Protein AF-A0A956SX07-F1 (afdb_monomer_lite)

Sequence (159 aa):
VQEPYTDQQALGRKIYIEYGCIYCHSQQVRDPVAGADESFGWGRPSVPSDYIYDQPHLMGTSRTGPDLSNVGSRQPSKEWHHLHLYDPRLLVDWSIMPRHAFLYQKTKGEKPADNALKVPETEDEWIIPSEEADALVAYLLALKRDAEPPDPAGEKRDE

Structure (mmCIF, N/CA/C/O backbone):
data_AF-A0A956SX07-F1
#
_entry.id   AF-A0A956SX07-F1
#
loop_
_atom_site.group_PDB
_atom_site.id
_atom_site.type_symbol
_atom_site.label_atom_id
_atom_site.label_alt_id
_atom_site.label_comp_id
_atom_site.label_asym_id
_atom_site.label_entity_id
_atom_site.label_seq_id
_atom_site.pdbx_PDB_ins_code
_atom_site.Cartn_x
_atom_site.Cartn_y
_atom_site.Cartn_z
_atom_site.occupancy
_atom_site.B_iso_or_equiv
_atom_site.auth_seq_id
_atom_site.auth_comp_id
_atom_site.auth_asym_id
_atom_site.auth_atom_id
_atom_site.pdbx_PDB_model_num
ATOM 1 N N . VAL A 1 1 ? 16.172 -9.862 -8.463 1.00 62.97 1 VAL A N 1
ATOM 2 C CA . VAL A 1 1 ? 15.398 -10.662 -9.444 1.00 62.97 1 VAL A CA 1
ATOM 3 C C . VAL A 1 1 ? 13.983 -10.782 -8.906 1.00 62.97 1 VAL A C 1
ATOM 5 O O . VAL A 1 1 ? 13.849 -10.885 -7.693 1.00 62.97 1 VAL A O 1
ATOM 8 N N . GLN A 1 2 ? 12.957 -10.645 -9.751 1.00 79.31 2 GLN A N 1
ATOM 9 C CA . GLN A 1 2 ? 11.568 -10.817 -9.308 1.00 79.31 2 GLN A CA 1
ATOM 10 C C . GLN A 1 2 ? 11.319 -12.276 -8.928 1.00 79.31 2 GLN A C 1
ATOM 12 O O . GLN A 1 2 ? 11.833 -13.173 -9.592 1.00 79.31 2 GLN A O 1
ATOM 17 N N . GLU A 1 3 ? 10.511 -12.490 -7.897 1.00 87.62 3 GLU A N 1
ATOM 18 C CA . GLU A 1 3 ? 10.077 -13.809 -7.436 1.00 87.62 3 GLU A CA 1
ATOM 19 C C . GLU A 1 3 ? 8.558 -13.940 -7.625 1.00 87.62 3 GLU A C 1
ATOM 21 O O . GLU A 1 3 ? 7.860 -12.920 -7.642 1.00 87.62 3 GLU A O 1
ATOM 26 N N . PRO A 1 4 ? 8.019 -15.163 -7.771 1.00 93.75 4 PRO A N 1
ATOM 27 C CA . PRO A 1 4 ? 6.577 -15.368 -7.793 1.00 93.75 4 PRO A CA 1
ATOM 28 C C . PRO A 1 4 ? 5.907 -14.822 -6.526 1.00 93.75 4 PRO A C 1
ATOM 30 O O . PRO A 1 4 ? 6.430 -14.974 -5.419 1.00 93.75 4 PRO A O 1
ATOM 33 N N . TYR A 1 5 ? 4.722 -14.229 -6.681 1.00 96.06 5 TYR A N 1
ATOM 34 C CA . TYR A 1 5 ? 3.928 -13.776 -5.541 1.00 96.06 5 TYR A CA 1
ATOM 35 C C . TYR A 1 5 ? 3.523 -14.956 -4.651 1.00 96.06 5 TYR A C 1
ATOM 37 O O . TYR A 1 5 ? 3.086 -15.995 -5.147 1.00 96.06 5 TYR A O 1
ATOM 45 N N . THR A 1 6 ? 3.606 -14.772 -3.333 1.00 97.81 6 THR A N 1
ATOM 46 C CA . THR A 1 6 ? 2.970 -15.685 -2.371 1.00 97.81 6 THR A CA 1
ATOM 47 C C . THR A 1 6 ? 1.447 -15.628 -2.507 1.00 97.81 6 THR A C 1
ATOM 49 O O . THR A 1 6 ? 0.909 -14.653 -3.032 1.00 97.81 6 THR A O 1
ATOM 52 N N . ASP A 1 7 ? 0.726 -16.617 -1.974 1.00 98.19 7 ASP A N 1
ATOM 53 C CA . ASP A 1 7 ? -0.745 -16.647 -2.042 1.00 98.19 7 ASP A CA 1
ATOM 54 C C . ASP A 1 7 ? -1.386 -15.365 -1.484 1.00 98.19 7 ASP A C 1
ATOM 56 O O . ASP A 1 7 ? -2.296 -14.793 -2.086 1.00 98.19 7 ASP A O 1
ATOM 60 N N . GLN A 1 8 ? -0.852 -14.850 -0.373 1.00 98.31 8 GLN A N 1
ATOM 61 C CA . GLN A 1 8 ? -1.325 -13.606 0.231 1.00 98.31 8 GLN A CA 1
ATOM 62 C C . GLN A 1 8 ? -1.045 -12.385 -0.660 1.00 98.31 8 GLN A C 1
ATOM 64 O O . GLN A 1 8 ? -1.897 -11.509 -0.798 1.00 98.31 8 GLN A O 1
ATOM 69 N N . GLN A 1 9 ? 0.126 -12.322 -1.298 1.00 98.44 9 GLN A N 1
ATOM 70 C CA . GLN A 1 9 ? 0.463 -11.244 -2.233 1.00 98.44 9 GLN A CA 1
ATOM 71 C C . GLN A 1 9 ? -0.377 -11.331 -3.513 1.00 98.44 9 GLN A C 1
ATOM 73 O O . GLN A 1 9 ? -0.812 -10.306 -4.031 1.00 98.44 9 GLN A O 1
ATOM 78 N N . ALA A 1 10 ? -0.654 -12.538 -4.007 1.00 98.19 10 ALA A N 1
ATOM 79 C CA . ALA A 1 10 ? -1.514 -12.765 -5.161 1.00 98.19 10 ALA A CA 1
ATOM 80 C C . ALA A 1 10 ? -2.965 -12.344 -4.871 1.00 98.19 10 ALA A C 1
ATOM 82 O O . ALA A 1 10 ? -3.592 -11.686 -5.705 1.00 98.19 10 ALA A O 1
ATOM 83 N N . LEU A 1 11 ? -3.475 -12.639 -3.669 1.00 98.56 11 LEU A N 1
ATOM 84 C CA . LEU A 1 11 ? -4.758 -12.114 -3.201 1.00 98.56 11 LEU A CA 1
ATOM 85 C C . LEU A 1 11 ? -4.727 -10.583 -3.129 1.00 98.56 11 LEU A C 1
ATOM 87 O O . LEU A 1 11 ? -5.599 -9.927 -3.690 1.00 98.56 11 LEU A O 1
ATOM 91 N N . GLY A 1 12 ? -3.692 -9.994 -2.531 1.00 98.56 12 GLY A N 1
ATOM 92 C CA . GLY A 1 12 ? -3.540 -8.540 -2.452 1.00 98.56 12 GLY A CA 1
ATOM 93 C C . GLY A 1 12 ? -3.506 -7.853 -3.810 1.00 98.56 12 GLY A C 1
ATOM 94 O O . GLY A 1 12 ? -4.109 -6.799 -4.001 1.00 98.56 12 GLY A O 1
ATOM 95 N N . ARG A 1 13 ? -2.853 -8.485 -4.784 1.00 98.31 13 ARG A N 1
ATOM 96 C CA . ARG A 1 13 ? -2.821 -8.045 -6.176 1.00 98.31 13 ARG A CA 1
ATOM 97 C C . ARG A 1 13 ? -4.204 -8.082 -6.818 1.00 98.31 13 ARG A C 1
ATOM 99 O O . ARG A 1 13 ? -4.563 -7.162 -7.548 1.00 98.31 13 ARG A O 1
ATOM 106 N N . LYS A 1 14 ? -4.993 -9.124 -6.547 1.00 98.38 14 LYS A N 1
ATOM 107 C CA . LYS A 1 14 ? -6.389 -9.200 -6.991 1.00 98.38 14 LYS A CA 1
ATOM 108 C C . LYS A 1 14 ? -7.212 -8.059 -6.386 1.00 98.38 14 LYS A C 1
ATOM 110 O O . LYS A 1 14 ? -7.885 -7.357 -7.131 1.00 98.38 14 LYS A O 1
ATOM 115 N N . ILE A 1 15 ? -7.070 -7.807 -5.087 1.00 98.56 15 ILE A N 1
ATOM 116 C CA . ILE A 1 15 ? -7.737 -6.697 -4.394 1.00 98.56 15 ILE A CA 1
ATOM 117 C C . ILE A 1 15 ? -7.322 -5.330 -4.970 1.00 98.56 15 ILE A C 1
ATOM 119 O O . ILE A 1 15 ? -8.167 -4.469 -5.210 1.00 98.56 15 ILE A O 1
ATOM 123 N N . TYR A 1 16 ? -6.035 -5.139 -5.276 1.00 98.56 16 TYR A N 1
ATOM 124 C CA . TYR A 1 16 ? -5.528 -3.934 -5.942 1.00 98.56 16 TYR A CA 1
ATOM 125 C C . TYR A 1 16 ? -6.228 -3.677 -7.289 1.00 98.56 16 TYR A C 1
ATOM 127 O O . TYR A 1 16 ? -6.541 -2.530 -7.622 1.00 98.56 16 TYR A O 1
ATOM 135 N N . ILE A 1 17 ? -6.484 -4.741 -8.058 1.00 98.06 17 ILE A N 1
ATOM 136 C CA . ILE A 1 17 ? -7.216 -4.677 -9.329 1.00 98.06 17 ILE A CA 1
ATOM 137 C C . ILE A 1 17 ? -8.698 -4.376 -9.084 1.00 98.06 17 ILE A C 1
ATOM 139 O O . ILE A 1 17 ? -9.245 -3.479 -9.722 1.00 98.06 17 ILE A O 1
ATOM 143 N N . GLU A 1 18 ? -9.342 -5.096 -8.164 1.00 97.75 18 GLU A N 1
ATOM 144 C CA . GLU A 1 18 ? -10.779 -4.981 -7.886 1.00 97.75 18 GLU A CA 1
ATOM 145 C C . GLU A 1 18 ? -11.178 -3.588 -7.395 1.00 97.75 18 GLU A C 1
ATOM 147 O O . GLU A 1 18 ? -12.209 -3.063 -7.815 1.00 97.75 18 GLU A O 1
ATOM 152 N N . TYR A 1 19 ? -10.341 -2.945 -6.579 1.00 97.25 19 TYR A N 1
ATOM 153 C CA . TYR A 1 19 ? -10.588 -1.574 -6.117 1.00 97.25 19 TYR A CA 1
ATOM 154 C C . TYR A 1 19 ? -10.044 -0.497 -7.052 1.00 97.25 19 TYR A C 1
ATOM 156 O O . TYR A 1 19 ? -10.152 0.692 -6.758 1.00 97.25 19 TYR A O 1
ATOM 164 N N . GLY A 1 20 ? -9.494 -0.886 -8.205 1.00 97.00 20 GLY A N 1
ATOM 165 C CA . GLY A 1 20 ? -9.118 0.055 -9.251 1.00 97.00 20 GLY A CA 1
ATOM 166 C C . GLY A 1 20 ? -7.944 0.959 -8.878 1.00 97.00 20 GLY A C 1
ATOM 167 O O . GLY A 1 20 ? -7.834 2.062 -9.413 1.00 97.00 20 GLY A O 1
ATOM 168 N N . CYS A 1 21 ? -7.038 0.512 -8.002 1.00 97.88 21 CYS A N 1
ATOM 169 C CA . CYS A 1 21 ? -5.861 1.293 -7.607 1.00 97.88 21 CYS A CA 1
ATOM 170 C C . CYS A 1 21 ? -5.014 1.720 -8.826 1.00 97.88 21 CYS A C 1
ATOM 172 O O . CYS A 1 21 ? -4.470 2.827 -8.853 1.00 97.88 21 CYS A O 1
ATOM 174 N N . ILE A 1 22 ? -4.990 0.882 -9.870 1.00 97.06 22 ILE A N 1
ATOM 175 C CA . ILE A 1 22 ? -4.323 1.134 -11.159 1.00 97.06 22 ILE A CA 1
ATOM 176 C C . ILE A 1 22 ? -4.814 2.401 -11.885 1.00 97.06 22 ILE A C 1
ATOM 178 O O . ILE A 1 22 ? -4.082 2.983 -12.684 1.00 97.06 22 ILE A O 1
ATOM 182 N N . TYR A 1 23 ? -6.042 2.864 -11.623 1.00 96.25 23 TYR A N 1
ATOM 183 C CA . TYR A 1 23 ? -6.578 4.069 -12.267 1.00 96.25 23 TYR A CA 1
ATOM 184 C C . TYR A 1 23 ? -5.935 5.359 -11.746 1.00 96.25 23 TYR A C 1
ATOM 186 O O . TYR A 1 23 ? -6.004 6.392 -12.413 1.00 96.25 23 TYR A O 1
ATOM 194 N N . CYS A 1 24 ? -5.301 5.305 -10.574 1.00 97.38 24 CYS A N 1
ATOM 195 C CA . CYS A 1 24 ? -4.637 6.447 -9.949 1.00 97.38 24 CYS A CA 1
ATOM 196 C C . CYS A 1 24 ? -3.121 6.275 -9.848 1.00 97.38 24 CYS A C 1
ATOM 198 O O . CYS A 1 24 ? -2.415 7.282 -9.801 1.00 97.38 24 CYS A O 1
ATOM 200 N N . HIS A 1 25 ? -2.639 5.035 -9.793 1.00 97.81 25 HIS A N 1
ATOM 201 C CA . HIS A 1 25 ? -1.243 4.710 -9.551 1.00 97.81 25 HIS A CA 1
A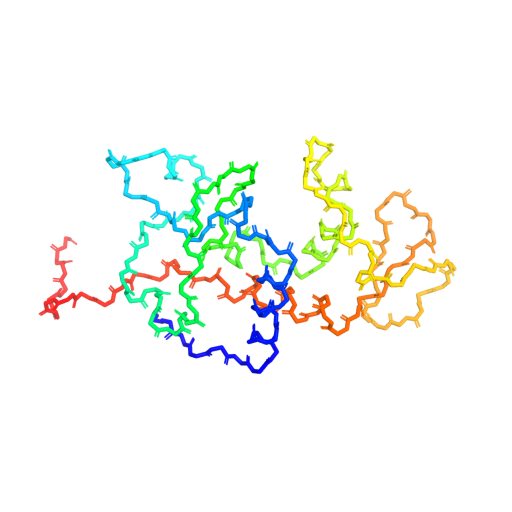TOM 202 C C . HIS A 1 25 ? -0.666 3.893 -10.699 1.00 97.81 25 HIS A C 1
ATOM 204 O O . HIS A 1 25 ? -1.176 2.822 -11.029 1.00 97.81 25 HIS A O 1
ATOM 210 N N . SER A 1 26 ? 0.444 4.364 -11.259 1.00 96.69 26 SER A N 1
ATOM 211 C CA . SER A 1 26 ? 1.250 3.541 -12.153 1.00 96.69 26 SER A CA 1
ATOM 212 C C . SER A 1 26 ? 2.109 2.552 -11.365 1.00 96.69 26 SER A C 1
ATOM 214 O O . SER A 1 26 ? 2.437 2.763 -10.196 1.00 96.69 26 SER A O 1
ATOM 216 N N . GLN A 1 27 ? 2.505 1.479 -12.036 1.00 96.69 27 GLN A N 1
ATOM 217 C CA . GLN A 1 27 ? 3.595 0.601 -11.628 1.00 96.69 27 GLN A CA 1
ATOM 218 C C . GLN A 1 27 ? 4.593 0.484 -12.781 1.00 96.69 27 GLN A C 1
ATOM 220 O O . GLN A 1 27 ? 4.888 -0.616 -13.256 1.00 96.69 27 GLN A O 1
ATOM 225 N N . GLN A 1 28 ? 5.049 1.632 -13.274 1.00 95.06 28 GLN A N 1
ATOM 226 C CA . GLN A 1 28 ? 6.055 1.751 -14.316 1.00 95.06 28 GLN A CA 1
ATOM 227 C C . GLN A 1 28 ? 6.850 3.034 -14.098 1.00 95.06 28 GLN A C 1
ATOM 229 O O . GLN A 1 28 ? 6.382 4.119 -14.438 1.00 95.06 28 GLN A O 1
ATOM 234 N N . VAL A 1 29 ? 8.068 2.905 -13.583 1.00 93.94 29 VAL A N 1
ATOM 235 C CA . VAL A 1 29 ? 9.026 4.010 -13.520 1.00 93.94 29 VAL A CA 1
ATOM 236 C C . VAL A 1 29 ? 9.590 4.224 -14.920 1.00 93.94 29 VAL A C 1
ATOM 238 O O . VAL A 1 29 ? 10.089 3.289 -15.548 1.00 93.94 29 VAL A O 1
ATOM 241 N N . ARG A 1 30 ? 9.469 5.443 -15.442 1.00 91.75 30 ARG A N 1
ATOM 242 C CA . ARG A 1 30 ? 9.907 5.788 -16.799 1.00 91.75 30 ARG A CA 1
ATOM 243 C C . ARG A 1 30 ? 11.397 6.096 -16.831 1.00 91.75 30 ARG A C 1
ATOM 245 O O . ARG A 1 30 ? 11.975 6.523 -15.837 1.00 91.75 30 ARG A O 1
ATOM 252 N N . ASP A 1 31 ? 11.977 5.917 -18.011 1.00 88.94 31 ASP A N 1
ATOM 253 C CA . ASP A 1 31 ? 13.336 6.360 -18.311 1.00 88.94 31 ASP A CA 1
ATOM 254 C C . ASP A 1 31 ? 13.489 7.881 -18.081 1.00 88.94 31 ASP A C 1
ATOM 256 O O . ASP A 1 31 ? 12.546 8.622 -18.400 1.00 88.94 31 ASP A O 1
ATOM 260 N N . PRO A 1 32 ? 14.638 8.367 -17.566 1.00 86.69 32 PRO A N 1
ATOM 261 C CA . PRO A 1 32 ? 14.869 9.794 -17.334 1.00 86.69 32 PRO A CA 1
ATOM 262 C C . PRO A 1 32 ? 14.687 10.666 -18.580 1.00 86.69 32 PRO A C 1
ATOM 264 O O . PRO A 1 32 ? 14.269 11.818 -18.474 1.00 86.69 32 PRO A O 1
ATOM 267 N N . VAL A 1 33 ? 14.930 10.135 -19.785 1.00 88.19 33 VAL A N 1
ATOM 268 C CA . VAL A 1 33 ? 14.704 10.891 -21.031 1.00 88.19 33 VAL A CA 1
ATOM 269 C C . VAL A 1 33 ? 13.216 11.057 -21.359 1.00 88.19 33 VAL A C 1
ATOM 271 O O . VAL A 1 33 ? 12.849 11.917 -22.158 1.00 88.19 33 VAL A O 1
ATOM 274 N N . ALA A 1 34 ? 12.350 10.241 -20.752 1.00 82.50 34 ALA A N 1
ATOM 275 C CA . ALA A 1 34 ? 10.914 10.177 -21.011 1.00 82.50 34 ALA A CA 1
ATOM 276 C C . ALA A 1 34 ? 10.053 10.750 -19.867 1.00 82.50 34 ALA A C 1
ATOM 278 O O . ALA A 1 34 ? 8.825 10.816 -19.992 1.00 82.50 34 ALA A O 1
ATOM 279 N N . GLY A 1 35 ? 10.652 11.163 -18.746 1.00 81.31 35 GLY A N 1
ATOM 280 C CA . GLY A 1 35 ? 9.908 11.721 -17.623 1.00 81.31 35 GLY A CA 1
ATOM 281 C C . GLY A 1 35 ? 10.771 12.163 -16.445 1.00 81.31 35 GLY A C 1
ATOM 282 O O . GLY A 1 35 ? 11.966 11.921 -16.387 1.00 81.31 35 GLY A O 1
ATOM 283 N N . ALA A 1 36 ? 10.126 12.798 -15.468 1.00 85.50 36 ALA A N 1
ATOM 284 C CA . ALA A 1 36 ? 10.772 13.323 -14.262 1.00 85.50 36 ALA A CA 1
ATOM 285 C C . ALA A 1 36 ? 10.792 12.321 -13.087 1.00 85.50 36 ALA A C 1
ATOM 287 O O . ALA A 1 36 ? 10.967 12.721 -11.939 1.00 85.50 36 ALA A O 1
ATOM 288 N N . ASP A 1 37 ? 10.564 11.032 -13.346 1.00 89.75 37 ASP A N 1
ATOM 289 C CA . ASP A 1 37 ? 10.327 10.019 -12.307 1.00 89.75 37 ASP A CA 1
ATOM 290 C C . ASP A 1 37 ? 11.520 9.852 -11.353 1.00 89.75 37 ASP A C 1
ATOM 292 O O . ASP A 1 37 ? 11.332 9.661 -10.150 1.00 89.75 37 ASP A O 1
ATOM 296 N N . GLU A 1 38 ? 12.736 10.008 -11.878 1.00 85.94 38 GLU A N 1
ATOM 297 C CA . GLU A 1 38 ? 13.978 10.016 -11.102 1.00 85.94 38 GLU A CA 1
ATOM 298 C C . GLU A 1 38 ? 13.983 11.137 -10.053 1.00 85.94 38 GLU A C 1
ATOM 300 O O . GLU A 1 38 ? 14.312 10.900 -8.892 1.00 85.94 38 GLU A O 1
ATOM 305 N N . SER A 1 39 ? 13.519 12.338 -10.416 1.00 87.69 39 SER A N 1
ATOM 306 C CA . SER A 1 39 ? 13.470 13.482 -9.495 1.00 87.69 39 SER A CA 1
ATOM 307 C C . SER A 1 39 ? 12.485 13.287 -8.334 1.00 87.69 39 SER A C 1
ATOM 309 O O . SER A 1 39 ? 12.643 13.906 -7.283 1.00 87.69 39 SER A O 1
ATOM 311 N N . PHE A 1 40 ? 11.495 12.397 -8.489 1.00 88.06 40 PHE A N 1
ATOM 312 C CA . PHE A 1 40 ? 10.567 12.007 -7.422 1.00 88.06 40 PHE A CA 1
ATOM 313 C C . PHE A 1 40 ? 11.091 10.858 -6.548 1.00 88.06 40 PHE A C 1
ATOM 315 O O . PHE A 1 40 ? 10.404 10.437 -5.613 1.00 88.06 40 PHE A O 1
ATOM 322 N N . GLY A 1 41 ? 12.281 10.325 -6.845 1.00 89.06 41 GLY A N 1
ATOM 323 C CA . GLY A 1 41 ? 12.888 9.231 -6.092 1.00 89.06 41 GLY A CA 1
ATOM 324 C C . GLY A 1 41 ? 12.117 7.914 -6.203 1.00 89.06 41 GLY A C 1
ATOM 325 O O . GLY A 1 41 ? 12.067 7.151 -5.240 1.00 89.06 41 GLY A O 1
ATOM 326 N N . TRP A 1 42 ? 11.466 7.640 -7.341 1.00 90.38 42 TRP A N 1
ATOM 327 C CA . TRP A 1 42 ? 10.682 6.408 -7.532 1.00 90.38 42 TRP A CA 1
ATOM 328 C C . TRP A 1 42 ? 11.519 5.170 -7.868 1.00 90.38 42 TRP A C 1
ATOM 330 O O . TRP A 1 42 ? 10.978 4.065 -7.873 1.00 90.38 42 TRP A O 1
ATOM 340 N N . GLY A 1 43 ? 12.829 5.332 -8.053 1.00 89.44 43 GLY A N 1
ATOM 341 C CA . GLY A 1 43 ? 13.787 4.254 -8.307 1.00 89.44 43 GLY A CA 1
ATOM 342 C C . GLY A 1 43 ? 14.238 4.202 -9.764 1.00 89.44 43 GLY A C 1
ATOM 343 O O . GLY A 1 43 ? 14.011 5.145 -10.521 1.00 89.44 43 GLY A O 1
ATOM 344 N N . ARG A 1 44 ? 14.898 3.101 -10.144 1.00 90.62 44 ARG A N 1
ATOM 345 C CA . ARG A 1 44 ? 15.373 2.893 -11.518 1.00 90.62 44 ARG A CA 1
ATOM 346 C C . ARG A 1 44 ? 14.212 2.728 -12.512 1.00 90.62 44 ARG A C 1
ATOM 348 O O . ARG A 1 44 ? 13.134 2.279 -12.104 1.00 90.62 44 ARG A O 1
ATOM 355 N N . PRO A 1 45 ? 14.430 3.002 -13.811 1.00 92.06 45 PRO A N 1
ATOM 356 C CA . PRO A 1 45 ? 13.457 2.707 -14.858 1.00 92.06 45 PRO A CA 1
ATOM 357 C C . PRO A 1 45 ? 13.036 1.238 -14.850 1.00 92.06 45 PRO A C 1
ATOM 359 O O . PRO A 1 45 ? 13.856 0.342 -14.631 1.00 92.06 45 PRO A O 1
ATOM 362 N N . SER A 1 46 ? 11.752 0.987 -15.089 1.00 92.50 46 SER A N 1
ATOM 363 C CA . SER A 1 46 ? 11.212 -0.368 -15.167 1.00 92.50 46 SER A CA 1
ATOM 364 C C . SER A 1 46 ? 11.690 -1.079 -16.431 1.00 92.50 46 SER A C 1
ATOM 366 O O . SER A 1 46 ? 11.724 -0.495 -17.514 1.00 92.50 46 SER A O 1
ATOM 368 N N . VAL A 1 47 ? 12.006 -2.366 -16.305 1.00 92.06 47 VAL A N 1
ATOM 369 C CA . VAL A 1 47 ? 12.431 -3.231 -17.413 1.00 92.06 47 VAL A CA 1
ATOM 370 C C . VAL A 1 47 ? 11.453 -4.396 -17.600 1.00 92.06 47 VAL A C 1
ATOM 372 O O . VAL A 1 47 ? 10.718 -4.732 -16.670 1.00 92.06 47 VAL A O 1
ATOM 375 N N . PRO A 1 48 ? 11.433 -5.073 -18.764 1.00 91.12 48 PRO A N 1
ATOM 376 C CA . PRO A 1 48 ? 10.481 -6.158 -19.018 1.00 91.12 48 PRO A CA 1
ATOM 377 C C . PRO A 1 48 ? 10.501 -7.286 -17.974 1.00 91.12 48 PRO A C 1
ATOM 379 O O . PRO A 1 48 ? 9.448 -7.820 -17.627 1.00 91.12 48 PRO A O 1
ATOM 382 N N . SER A 1 49 ? 11.673 -7.620 -17.422 1.00 90.50 49 SER A N 1
ATOM 383 C CA . SER A 1 49 ? 11.803 -8.660 -16.392 1.00 90.50 49 SER A CA 1
ATOM 384 C C . SER A 1 49 ? 11.092 -8.323 -15.078 1.00 90.50 49 SER A C 1
ATOM 386 O O . SER A 1 49 ? 10.802 -9.233 -14.305 1.00 90.50 49 SER A O 1
ATOM 388 N N . ASP A 1 50 ? 10.767 -7.050 -14.827 1.00 92.56 50 ASP A N 1
ATOM 389 C CA . ASP A 1 50 ? 10.035 -6.626 -13.627 1.00 92.56 50 ASP A CA 1
ATOM 390 C C . ASP A 1 50 ? 8.571 -7.099 -13.623 1.00 92.56 50 ASP A C 1
ATOM 392 O O . ASP A 1 50 ? 7.916 -7.071 -12.582 1.00 92.56 50 ASP A O 1
ATOM 396 N N . TYR A 1 51 ? 8.062 -7.550 -14.775 1.00 93.69 51 TYR A N 1
ATOM 397 C CA . TYR A 1 51 ? 6.661 -7.921 -14.982 1.00 93.69 51 TYR A CA 1
ATOM 398 C C . TYR A 1 51 ? 6.474 -9.396 -15.345 1.00 93.69 51 TYR A C 1
ATOM 400 O O . TYR A 1 51 ? 5.376 -9.793 -15.727 1.00 93.69 51 TYR A O 1
ATOM 408 N N . ILE A 1 52 ? 7.515 -10.229 -15.237 1.00 92.88 52 ILE A N 1
ATOM 409 C CA . ILE A 1 52 ? 7.465 -11.625 -15.706 1.00 92.88 52 ILE A CA 1
ATOM 410 C C . ILE A 1 52 ? 6.363 -12.457 -15.023 1.00 92.88 52 ILE A C 1
ATOM 412 O O . ILE A 1 52 ? 5.784 -13.343 -15.649 1.00 92.88 52 ILE A O 1
ATOM 416 N N . TYR A 1 53 ? 6.022 -12.125 -13.773 1.00 93.25 53 TYR A N 1
ATOM 417 C CA . TYR A 1 53 ? 4.948 -12.759 -12.996 1.00 93.25 53 TYR A CA 1
ATOM 418 C C . TYR A 1 53 ? 3.653 -11.931 -12.943 1.00 93.25 53 TYR A C 1
ATOM 420 O O . TYR A 1 53 ? 2.695 -12.313 -12.271 1.00 93.25 53 TYR A O 1
ATOM 428 N N . ASP A 1 54 ? 3.588 -10.807 -13.659 1.00 94.19 54 ASP A N 1
ATOM 429 C CA . ASP A 1 54 ? 2.415 -9.942 -13.679 1.00 94.19 54 ASP A CA 1
ATOM 430 C C . ASP A 1 54 ? 1.490 -10.292 -14.848 1.00 94.19 54 ASP A C 1
ATOM 432 O O . ASP A 1 54 ? 1.640 -9.789 -15.963 1.00 94.19 54 ASP A O 1
ATOM 436 N N . GLN A 1 55 ? 0.464 -11.100 -14.578 1.00 93.00 55 GLN A N 1
ATOM 437 C CA . GLN A 1 55 ? -0.595 -11.386 -15.547 1.00 93.00 55 GLN A CA 1
ATOM 438 C C . GLN A 1 55 ? -1.974 -10.968 -15.001 1.00 93.00 55 GLN A C 1
ATOM 440 O O . GLN A 1 55 ? -2.398 -11.478 -13.961 1.00 93.00 55 GLN A O 1
ATOM 445 N N . PRO A 1 56 ? -2.675 -10.004 -15.640 1.00 94.44 56 PRO A N 1
ATOM 446 C CA . PRO A 1 56 ? -2.167 -9.071 -16.662 1.00 94.44 56 PRO A CA 1
ATOM 447 C C . PRO A 1 56 ? -1.200 -8.044 -16.049 1.00 94.44 56 PRO A C 1
ATOM 449 O O . PRO A 1 56 ? -1.266 -7.807 -14.850 1.00 94.44 56 PRO A O 1
ATOM 452 N N . HIS A 1 57 ? -0.348 -7.380 -16.830 1.00 93.94 57 HIS A N 1
ATOM 453 C CA . HIS A 1 57 ? 0.526 -6.331 -16.285 1.00 93.94 57 HIS A CA 1
ATOM 454 C C . HIS A 1 57 ? -0.265 -5.161 -15.662 1.00 93.94 57 HIS A C 1
ATOM 456 O O . HIS A 1 57 ? -1.319 -4.775 -16.169 1.00 93.94 57 HIS A O 1
ATOM 462 N N . LEU A 1 58 ? 0.270 -4.534 -14.607 1.00 96.19 58 LEU A N 1
ATOM 463 C CA . LEU A 1 58 ? -0.382 -3.419 -13.891 1.00 96.19 58 LEU A CA 1
ATOM 464 C C . LEU A 1 58 ? 0.368 -2.084 -14.027 1.00 96.19 58 LEU A C 1
ATOM 466 O O . LEU A 1 58 ? 0.349 -1.264 -13.118 1.00 96.19 58 LEU A O 1
ATOM 470 N N . MET A 1 59 ? 1.027 -1.854 -15.169 1.00 95.19 59 MET A N 1
ATOM 471 C CA . MET A 1 59 ? 1.813 -0.634 -15.426 1.00 95.19 59 MET A CA 1
ATOM 472 C C . MET A 1 59 ? 1.029 0.668 -15.190 1.00 95.19 59 MET A C 1
ATOM 474 O O . MET A 1 59 ? 1.611 1.644 -14.726 1.00 95.19 59 MET A O 1
ATOM 478 N N . GLY A 1 60 ? -0.285 0.667 -15.442 1.00 91.88 60 GLY A N 1
ATOM 479 C CA . GLY A 1 60 ? -1.143 1.845 -15.311 1.00 91.88 60 GLY A CA 1
ATOM 480 C C . GLY A 1 60 ? -0.880 2.898 -16.393 1.00 91.88 60 GLY A C 1
ATOM 481 O O . GLY A 1 60 ? 0.106 2.843 -17.121 1.00 91.88 60 GLY A O 1
ATOM 482 N N . THR A 1 61 ? -1.798 3.853 -16.534 1.00 89.75 61 THR A N 1
ATOM 483 C CA . THR A 1 61 ? -1.709 4.925 -17.550 1.00 89.75 61 THR A CA 1
ATOM 484 C C . THR A 1 61 ? -1.943 6.321 -16.977 1.00 89.75 61 THR A C 1
ATOM 486 O O . THR A 1 61 ? -1.831 7.308 -17.699 1.00 89.75 61 THR A O 1
ATOM 489 N N . SER A 1 62 ? -2.281 6.417 -15.691 1.00 89.31 62 SER A N 1
ATOM 490 C CA . SER A 1 62 ? -2.580 7.664 -14.990 1.00 89.31 62 SER A CA 1
ATOM 491 C C . SER A 1 62 ? -1.799 7.730 -13.680 1.00 89.31 62 SER A C 1
ATOM 493 O O . SER A 1 62 ? -1.460 6.700 -13.097 1.00 89.31 62 SER A O 1
ATOM 495 N N . ARG A 1 63 ? -1.498 8.953 -13.238 1.00 89.81 63 ARG A N 1
ATOM 496 C CA . ARG A 1 63 ? -0.704 9.259 -12.039 1.00 89.81 63 ARG A CA 1
ATOM 497 C C . ARG A 1 63 ? -1.349 10.370 -11.227 1.00 89.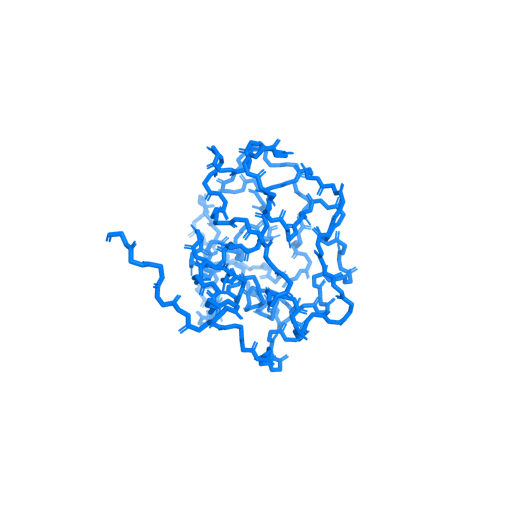81 63 ARG A C 1
ATOM 499 O O . ARG A 1 63 ? -0.772 11.430 -11.006 1.00 89.81 63 ARG A O 1
ATOM 506 N N . THR A 1 64 ? -2.588 10.122 -10.823 1.00 94.94 64 THR A N 1
ATOM 507 C CA . THR A 1 64 ? -3.269 10.938 -9.813 1.00 94.94 64 THR A CA 1
ATOM 508 C C . THR A 1 64 ? -2.544 10.827 -8.469 1.00 94.94 64 THR A C 1
ATOM 510 O O . THR A 1 64 ? -2.425 11.810 -7.743 1.00 94.94 64 THR A O 1
ATOM 513 N N . GLY A 1 65 ? -2.032 9.632 -8.156 1.00 95.25 65 GLY A N 1
ATOM 514 C CA . GLY A 1 65 ? -1.098 9.382 -7.065 1.00 95.25 65 GLY A CA 1
ATOM 515 C C . GLY A 1 65 ? 0.297 8.982 -7.571 1.00 95.25 65 GLY A C 1
ATOM 516 O O . GLY A 1 65 ? 0.502 8.826 -8.778 1.00 95.25 65 GLY A O 1
ATOM 517 N N . PRO A 1 66 ? 1.273 8.808 -6.659 1.00 95.31 66 PRO A N 1
ATOM 518 C CA . PRO A 1 66 ? 2.635 8.417 -7.020 1.00 95.31 66 PRO A CA 1
ATOM 519 C C . PRO A 1 66 ? 2.704 7.038 -7.684 1.00 95.31 66 PRO A C 1
ATOM 521 O O . PRO A 1 66 ? 1.853 6.185 -7.427 1.00 95.31 66 PRO A O 1
ATOM 524 N N . ASP A 1 67 ? 3.759 6.785 -8.462 1.00 96.44 67 ASP A N 1
ATOM 525 C CA . ASP A 1 67 ? 4.076 5.428 -8.920 1.00 96.44 67 ASP A CA 1
ATOM 526 C C . ASP A 1 67 ? 4.305 4.488 -7.722 1.00 96.44 67 ASP A C 1
ATOM 528 O O . ASP A 1 67 ? 4.817 4.922 -6.687 1.00 96.44 67 ASP A O 1
ATOM 532 N N . LEU A 1 68 ? 3.926 3.213 -7.840 1.00 97.31 68 LEU A N 1
ATOM 533 C CA . LEU A 1 68 ? 4.008 2.217 -6.766 1.00 97.31 68 LEU A CA 1
ATOM 534 C C . LEU A 1 68 ? 5.001 1.077 -7.027 1.00 97.31 68 LEU A C 1
ATOM 536 O O . LEU A 1 68 ? 5.161 0.233 -6.151 1.00 97.31 68 LEU A O 1
ATOM 540 N N . SER A 1 69 ? 5.720 1.064 -8.154 1.00 95.50 69 SER A N 1
ATOM 541 C CA . SER A 1 69 ? 6.627 -0.034 -8.553 1.00 95.50 69 SER A CA 1
ATOM 542 C C . SER A 1 69 ? 7.628 -0.438 -7.471 1.00 95.50 69 SER A C 1
ATOM 544 O O . SER A 1 69 ? 7.988 -1.606 -7.365 1.00 95.50 69 SER A O 1
ATOM 546 N N . ASN A 1 70 ? 8.063 0.548 -6.681 1.00 95.31 70 ASN A N 1
ATOM 547 C CA . ASN A 1 70 ? 9.060 0.415 -5.621 1.00 95.31 70 ASN A CA 1
ATOM 548 C C . ASN A 1 70 ? 8.528 0.902 -4.264 1.00 95.31 70 ASN A C 1
ATOM 550 O O . ASN A 1 70 ? 9.289 1.394 -3.427 1.00 95.31 70 ASN A O 1
ATOM 554 N N . VAL A 1 71 ? 7.207 0.887 -4.049 1.00 97.00 71 VAL A N 1
ATOM 555 C CA . VAL A 1 71 ? 6.628 1.402 -2.797 1.00 97.00 71 VAL A CA 1
ATOM 556 C C . VAL A 1 71 ? 7.031 0.561 -1.587 1.00 97.00 71 VAL A C 1
ATOM 558 O O . VAL A 1 71 ? 7.229 1.129 -0.520 1.00 97.00 71 VAL A O 1
ATOM 561 N N . GLY A 1 72 ? 7.255 -0.745 -1.744 1.00 96.44 72 GLY A N 1
ATOM 562 C CA . GLY A 1 72 ? 7.716 -1.603 -0.652 1.00 96.44 72 GLY A CA 1
ATOM 563 C C . GLY A 1 72 ? 9.119 -1.250 -0.149 1.00 96.44 72 GLY A C 1
ATOM 564 O O . GLY A 1 72 ? 9.434 -1.509 1.012 1.00 96.44 72 GLY A O 1
ATOM 565 N N . SER A 1 73 ? 9.955 -0.646 -1.001 1.00 94.12 73 SER A N 1
ATOM 566 C CA . SER A 1 73 ? 11.280 -0.137 -0.622 1.00 94.12 73 SER A CA 1
ATOM 567 C C . SER A 1 73 ? 11.201 1.284 -0.063 1.00 94.12 73 SER A C 1
ATOM 569 O O . SER A 1 73 ? 11.841 1.589 0.939 1.00 94.12 73 SER A O 1
ATOM 571 N N . ARG A 1 74 ? 10.387 2.155 -0.676 1.00 94.06 74 ARG A N 1
ATOM 572 C CA . ARG A 1 74 ? 10.247 3.563 -0.254 1.00 94.06 74 ARG A CA 1
ATOM 573 C C . ARG A 1 74 ? 9.440 3.734 1.025 1.00 94.06 74 ARG A C 1
ATOM 575 O O . ARG A 1 74 ? 9.690 4.673 1.774 1.00 94.06 74 ARG A O 1
ATOM 582 N N . GLN A 1 75 ? 8.467 2.859 1.255 1.00 95.88 75 GLN A N 1
ATOM 583 C CA . GLN A 1 75 ? 7.640 2.865 2.447 1.00 95.88 75 GLN A CA 1
ATOM 584 C C . GLN A 1 75 ? 7.477 1.445 3.013 1.00 95.88 75 GLN A C 1
ATOM 586 O O . GLN A 1 75 ? 6.509 0.754 2.687 1.00 95.88 75 GLN A O 1
ATOM 591 N N . PRO A 1 76 ? 8.426 0.980 3.846 1.00 96.75 76 PRO A N 1
ATOM 592 C CA . PRO A 1 76 ? 8.449 -0.397 4.336 1.00 96.75 76 PRO A CA 1
ATOM 593 C C . PRO A 1 76 ? 7.534 -0.657 5.547 1.00 96.75 76 PRO A C 1
ATOM 595 O O . PRO A 1 76 ? 7.360 -1.814 5.926 1.00 96.75 76 PRO A O 1
ATOM 598 N N . SER A 1 77 ? 6.962 0.376 6.183 1.00 98.12 77 SER A N 1
ATOM 599 C CA . SER A 1 77 ? 6.101 0.194 7.364 1.00 98.12 77 SER A CA 1
ATOM 600 C C . SER A 1 77 ? 4.720 -0.333 6.975 1.00 98.12 77 SER A C 1
ATOM 602 O O . SER A 1 77 ? 3.946 0.348 6.298 1.00 98.12 77 SER A O 1
ATOM 604 N N . LYS A 1 78 ? 4.385 -1.531 7.469 1.00 98.06 78 LYS A N 1
ATOM 605 C CA . LYS A 1 78 ? 3.057 -2.141 7.320 1.00 98.06 78 LYS A CA 1
ATOM 606 C C . LYS A 1 78 ? 1.971 -1.253 7.943 1.00 98.06 78 LYS A C 1
ATOM 608 O O . LYS A 1 78 ? 0.908 -1.061 7.357 1.00 98.06 78 LYS A O 1
ATOM 613 N N . GLU A 1 79 ? 2.262 -0.676 9.103 1.00 98.12 79 GLU A N 1
ATOM 614 C CA . GLU A 1 79 ? 1.374 0.216 9.848 1.00 98.12 79 GLU A CA 1
ATOM 615 C C . GLU A 1 79 ? 1.029 1.463 9.031 1.00 98.12 79 GLU A C 1
ATOM 617 O O . GLU A 1 79 ? -0.143 1.832 8.946 1.00 98.12 79 GLU A O 1
ATOM 622 N N . TRP A 1 80 ? 2.026 2.07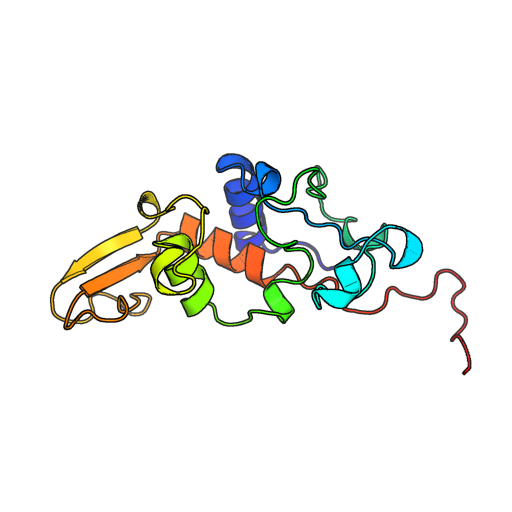5 8.379 1.00 98.25 80 TRP A N 1
ATOM 623 C CA . TRP A 1 80 ? 1.803 3.229 7.510 1.00 98.25 80 TRP A CA 1
ATOM 624 C C . TRP A 1 80 ? 0.841 2.891 6.372 1.00 98.25 80 TRP A C 1
ATOM 626 O O . TRP A 1 80 ? -0.101 3.643 6.141 1.00 98.25 80 TRP A O 1
ATOM 636 N N . HIS A 1 81 ? 1.025 1.751 5.695 1.00 98.62 81 HIS A N 1
ATOM 637 C CA . HIS A 1 81 ? 0.141 1.349 4.592 1.00 98.62 81 HIS A CA 1
ATOM 638 C C . HIS A 1 81 ? -1.297 1.149 5.055 1.00 98.62 81 HIS A C 1
ATOM 640 O O . HIS A 1 81 ? -2.220 1.622 4.397 1.00 98.62 81 HIS A O 1
ATOM 646 N N . HIS A 1 82 ? -1.507 0.503 6.202 1.00 98.69 82 HIS A N 1
ATOM 647 C CA . HIS A 1 82 ? -2.858 0.322 6.727 1.00 98.69 82 HIS A CA 1
ATOM 648 C C . HIS A 1 82 ? -3.524 1.640 7.109 1.00 98.69 82 HIS A C 1
ATOM 650 O O . HIS A 1 82 ? -4.670 1.878 6.727 1.00 98.69 82 HIS A O 1
ATOM 656 N N . LEU A 1 83 ? -2.814 2.513 7.826 1.00 98.44 83 LEU A N 1
ATOM 657 C CA . LEU A 1 83 ? -3.334 3.829 8.190 1.00 98.44 83 LEU A CA 1
ATOM 658 C C . LEU A 1 83 ? -3.615 4.673 6.940 1.00 98.44 83 LEU A C 1
ATOM 660 O O . LEU A 1 83 ? -4.676 5.291 6.851 1.00 98.44 83 LEU A O 1
ATOM 664 N N . HIS A 1 84 ? -2.724 4.628 5.945 1.00 98.44 84 HIS A N 1
ATOM 665 C CA . HIS A 1 84 ? -2.901 5.327 4.678 1.00 98.44 84 HIS A CA 1
ATOM 666 C C . HIS A 1 84 ? -4.051 4.764 3.846 1.00 98.44 84 HIS A C 1
ATOM 668 O O . HIS A 1 84 ? -4.695 5.527 3.152 1.00 98.44 84 HIS A O 1
ATOM 674 N N . LEU A 1 85 ? -4.347 3.465 3.889 1.00 98.56 85 LEU A N 1
ATOM 675 C CA . LEU A 1 85 ? -5.509 2.890 3.199 1.00 98.56 85 LEU A CA 1
ATOM 676 C C . LEU A 1 85 ? -6.818 3.209 3.932 1.00 98.56 85 LEU A C 1
ATOM 678 O O . LEU A 1 85 ? -7.825 3.527 3.297 1.00 98.56 85 LEU A O 1
ATOM 682 N N . TYR A 1 86 ? -6.812 3.134 5.264 1.00 98.56 86 TYR A N 1
ATOM 683 C CA . TYR A 1 86 ? -7.977 3.431 6.096 1.00 98.56 86 TYR A CA 1
ATOM 684 C C . TYR A 1 86 ? -8.418 4.891 5.944 1.00 98.56 86 TYR A C 1
ATOM 686 O O . TYR A 1 86 ? -9.595 5.188 5.691 1.00 98.56 86 TYR A O 1
ATOM 694 N N . ASP A 1 87 ? -7.467 5.812 6.069 1.00 98.31 87 ASP A N 1
ATOM 695 C CA . ASP A 1 87 ? -7.692 7.217 5.792 1.00 98.31 87 ASP A CA 1
ATOM 696 C C . ASP A 1 87 ? -6.399 7.910 5.334 1.00 98.31 87 ASP A C 1
ATOM 698 O O . ASP A 1 87 ? -5.604 8.358 6.162 1.00 98.31 87 ASP A O 1
ATOM 702 N N . PRO A 1 88 ? -6.217 8.067 4.009 1.00 98.12 88 PRO A N 1
ATOM 703 C CA . PRO A 1 88 ? -5.043 8.731 3.444 1.00 98.12 88 PRO A CA 1
ATOM 704 C C . PRO A 1 88 ? -4.684 10.093 4.058 1.00 98.12 88 PRO A C 1
ATOM 706 O O . PRO A 1 88 ? -3.500 10.430 4.134 1.00 98.12 88 PRO A O 1
ATOM 709 N N . ARG A 1 89 ? -5.683 10.859 4.524 1.00 97.88 89 ARG A N 1
ATOM 710 C CA . ARG A 1 89 ? -5.490 12.203 5.097 1.00 97.88 89 ARG A CA 1
ATOM 711 C C . ARG A 1 89 ? -4.972 12.200 6.530 1.00 97.88 89 ARG A C 1
ATOM 713 O O . ARG A 1 89 ? -4.590 13.253 7.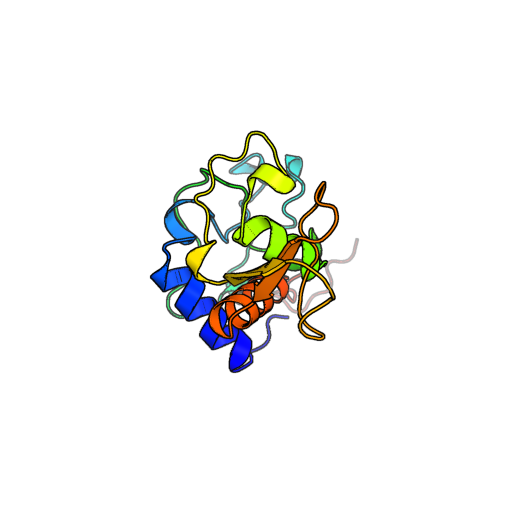003 1.00 97.88 89 ARG A O 1
ATOM 720 N N . LEU A 1 90 ? -4.908 11.046 7.200 1.00 96.12 90 LEU A N 1
ATOM 721 C CA . LEU A 1 90 ? -4.249 10.944 8.509 1.00 96.12 90 LEU A CA 1
ATOM 722 C C . LEU A 1 90 ? -2.729 11.095 8.415 1.00 96.12 90 LEU A C 1
ATOM 724 O O . LEU A 1 90 ? -2.083 11.400 9.409 1.00 96.12 90 LEU A O 1
ATOM 728 N N . LEU A 1 91 ? -2.155 10.800 7.246 1.00 96.00 91 LEU A N 1
ATOM 729 C CA . LEU A 1 91 ? -0.706 10.817 7.026 1.00 96.00 91 LEU A CA 1
ATOM 730 C C . LEU A 1 91 ? -0.292 11.827 5.954 1.00 96.00 91 LEU A C 1
ATOM 732 O O . LEU A 1 91 ? 0.860 12.253 5.918 1.00 96.00 91 LEU A O 1
ATOM 736 N N . VAL A 1 92 ? -1.208 12.154 5.040 1.00 96.06 92 VAL A N 1
ATOM 737 C CA . VAL A 1 92 ? -0.991 13.097 3.945 1.00 96.06 92 VAL A CA 1
ATOM 738 C C . VAL A 1 92 ? -2.246 13.956 3.806 1.00 96.06 92 VAL A C 1
ATOM 740 O O . VAL A 1 92 ? -3.153 13.612 3.050 1.00 96.06 92 VAL A O 1
ATOM 743 N N . ASP A 1 93 ? -2.300 15.074 4.528 1.00 96.06 93 ASP A N 1
ATOM 744 C CA . ASP A 1 93 ? -3.488 15.932 4.682 1.00 96.06 93 ASP A CA 1
ATOM 745 C C . ASP A 1 93 ? -4.150 16.337 3.357 1.00 96.06 93 ASP A C 1
ATOM 747 O O . ASP A 1 93 ? -5.372 16.423 3.253 1.00 96.06 93 ASP A O 1
ATOM 751 N N . TRP A 1 94 ? -3.347 16.569 2.317 1.00 95.31 94 TRP A N 1
ATOM 752 C CA . TRP A 1 94 ? -3.815 16.989 0.993 1.00 95.31 94 TRP A CA 1
ATOM 753 C C . TRP A 1 94 ? -4.177 15.819 0.064 1.00 95.31 94 TRP A C 1
ATOM 755 O O . TRP A 1 94 ? -4.512 16.039 -1.100 1.00 95.31 94 TRP A O 1
ATOM 765 N N . SER A 1 95 ? -4.105 14.571 0.539 1.00 97.44 95 SER A N 1
ATOM 766 C CA . SER A 1 95 ? -4.354 13.393 -0.288 1.00 97.44 95 SER A CA 1
ATOM 767 C C . SER A 1 95 ? -5.786 13.353 -0.816 1.00 97.44 95 SER A C 1
ATOM 769 O O . SER A 1 95 ? -6.767 13.359 -0.068 1.00 97.44 95 SER A O 1
ATOM 771 N N . ILE A 1 96 ? -5.892 13.221 -2.136 1.00 97.19 96 ILE A N 1
ATOM 772 C CA . ILE A 1 96 ? -7.156 13.008 -2.847 1.00 97.19 96 ILE A CA 1
ATOM 773 C C . ILE A 1 96 ? -7.509 11.522 -2.996 1.00 97.19 96 ILE A C 1
ATOM 775 O O . ILE A 1 96 ? -8.538 11.195 -3.584 1.00 97.19 96 ILE A O 1
ATOM 779 N N . MET A 1 97 ? -6.679 10.612 -2.469 1.00 98.25 97 MET A N 1
ATOM 780 C CA . MET A 1 97 ? -6.951 9.176 -2.510 1.00 98.25 97 MET A CA 1
ATOM 781 C C . MET A 1 97 ? -8.251 8.857 -1.740 1.00 98.25 97 MET A C 1
ATOM 783 O O . MET A 1 97 ? -8.437 9.334 -0.608 1.00 98.25 97 MET A O 1
ATOM 787 N N . PRO A 1 98 ? -9.170 8.058 -2.312 1.00 97.88 98 PRO A N 1
ATOM 788 C CA . PRO A 1 98 ? -10.360 7.600 -1.603 1.00 97.88 98 PRO A CA 1
ATOM 789 C C . PRO A 1 98 ? -10.017 6.808 -0.336 1.00 97.88 98 PRO A C 1
ATOM 791 O O . PRO A 1 98 ? -8.967 6.179 -0.234 1.00 97.88 98 PRO A O 1
ATOM 794 N N . ARG A 1 99 ? -10.916 6.828 0.651 1.00 98.12 99 ARG A N 1
ATOM 795 C CA . ARG A 1 99 ? -10.784 5.993 1.853 1.00 98.12 99 ARG A CA 1
ATOM 796 C C . ARG A 1 99 ? -11.162 4.558 1.526 1.00 98.12 99 ARG A C 1
ATOM 798 O O . ARG A 1 99 ? -12.291 4.317 1.108 1.00 98.12 99 ARG A O 1
ATOM 805 N N . HIS A 1 100 ? -10.294 3.608 1.848 1.00 98.31 100 HIS A N 1
ATOM 806 C CA . HIS A 1 100 ? -10.639 2.186 1.889 1.00 98.31 100 HIS A CA 1
ATOM 807 C C . HIS A 1 100 ? -11.026 1.753 3.309 1.00 98.31 100 HIS A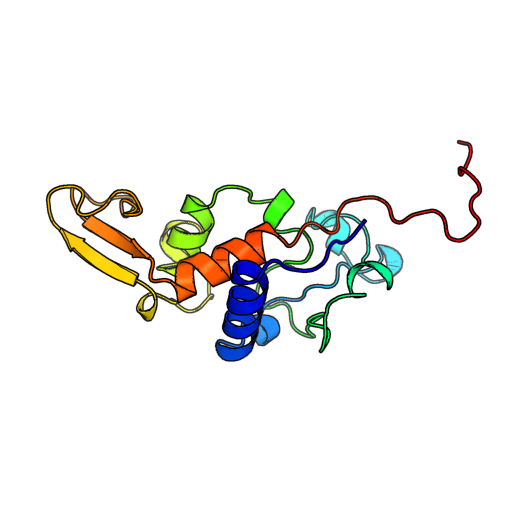 C 1
ATOM 809 O O . HIS A 1 100 ? -10.723 0.648 3.747 1.00 98.31 100 HIS A O 1
ATOM 815 N N . ALA A 1 101 ? -11.716 2.632 4.048 1.00 98.06 101 ALA A N 1
ATOM 816 C CA . ALA A 1 101 ? -12.131 2.390 5.430 1.00 98.06 101 ALA A CA 1
ATOM 817 C C . ALA A 1 101 ? -13.023 1.147 5.588 1.00 98.06 101 ALA A C 1
ATOM 819 O O . ALA A 1 101 ? -13.040 0.550 6.657 1.00 98.06 101 ALA A O 1
ATOM 820 N N . PHE A 1 102 ? -13.722 0.734 4.526 1.00 98.06 102 PHE A N 1
ATOM 821 C CA . PHE A 1 102 ? -14.548 -0.475 4.507 1.00 98.06 102 PHE A CA 1
ATOM 822 C C . PHE A 1 102 ? -13.744 -1.772 4.697 1.00 98.06 102 PHE A C 1
ATOM 824 O O . PHE A 1 102 ? -14.321 -2.782 5.084 1.00 98.06 102 PHE A O 1
ATOM 831 N N . LEU A 1 103 ? -12.424 -1.744 4.483 1.00 98.44 103 LEU A N 1
ATOM 832 C CA . LEU A 1 103 ? -11.531 -2.874 4.749 1.00 98.44 103 LEU A CA 1
ATOM 833 C C . LEU A 1 103 ? -11.153 -3.030 6.227 1.00 98.44 103 LEU A C 1
ATOM 835 O O . LEU A 1 103 ? -10.375 -3.926 6.566 1.00 98.44 103 LEU A O 1
ATOM 839 N N . TYR A 1 104 ? -11.648 -2.151 7.098 1.00 98.62 104 TYR A N 1
ATOM 840 C CA . TYR A 1 104 ? -11.229 -2.064 8.488 1.00 98.62 104 TYR A CA 1
ATOM 841 C C . TYR A 1 104 ? -12.431 -2.003 9.422 1.00 98.62 104 TYR A C 1
ATOM 843 O O . TYR A 1 104 ? -13.392 -1.268 9.193 1.00 98.62 104 TYR A O 1
ATOM 851 N N . GLN A 1 105 ? -12.335 -2.713 10.543 1.00 98.19 105 GLN A N 1
ATOM 852 C CA . GLN A 1 105 ? -13.268 -2.545 11.648 1.00 98.19 105 GLN A CA 1
ATOM 853 C C . GLN A 1 105 ? -12.734 -1.488 12.615 1.00 98.19 105 GLN A C 1
ATOM 855 O O . GLN A 1 105 ? -11.631 -1.627 13.139 1.00 98.19 105 GLN A O 1
ATOM 860 N N . LYS A 1 106 ? -13.526 -0.447 12.884 1.00 97.31 106 LYS A N 1
ATOM 861 C CA . LYS A 1 106 ? -13.203 0.585 13.877 1.00 97.31 106 LYS A CA 1
ATOM 862 C C . LYS A 1 106 ? -13.767 0.213 15.251 1.00 97.31 106 LYS A C 1
ATOM 864 O O . LYS A 1 106 ? -14.923 -0.192 15.348 1.00 97.31 106 LYS A O 1
ATOM 869 N N . THR A 1 107 ? -12.985 0.406 16.311 1.00 97.00 107 THR A N 1
ATOM 870 C CA . THR A 1 107 ? -13.422 0.228 17.706 1.00 97.00 107 THR A CA 1
ATOM 871 C C . THR A 1 107 ? -12.781 1.258 18.647 1.00 97.00 107 THR A C 1
ATOM 873 O O . THR A 1 107 ? -11.928 2.038 18.221 1.00 97.00 107 THR A O 1
ATOM 876 N N . LYS A 1 108 ? -13.229 1.284 19.907 1.00 96.81 108 LYS A N 1
ATOM 877 C CA . LYS A 1 108 ? -12.766 2.176 20.980 1.00 96.81 108 LYS A CA 1
ATOM 878 C C . LYS A 1 108 ? -12.372 1.404 22.238 1.00 96.81 108 LY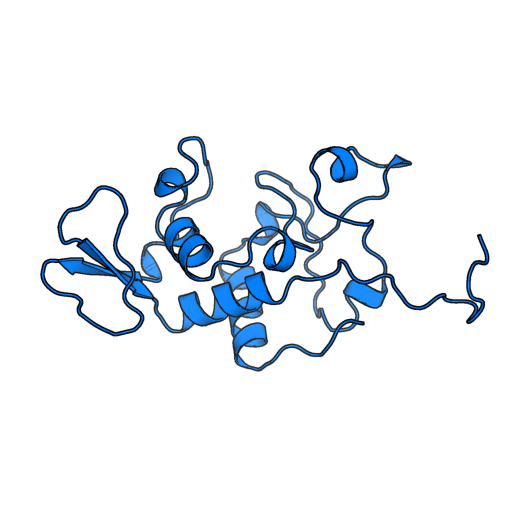S A C 1
ATOM 880 O O . LYS A 1 108 ? -12.858 0.293 22.445 1.00 96.81 108 LYS A O 1
ATOM 885 N N . GLY A 1 109 ? -11.563 2.026 23.090 1.00 95.38 109 GLY A N 1
ATOM 886 C CA . GLY A 1 109 ? -11.142 1.499 24.385 1.00 95.38 109 GLY A CA 1
ATOM 887 C C . GLY A 1 109 ? -9.775 0.816 24.346 1.00 95.38 109 GLY A C 1
ATOM 888 O O . GLY A 1 109 ? -8.818 1.320 23.755 1.00 95.38 109 GLY A O 1
ATOM 889 N N . GLU A 1 110 ? -9.666 -0.324 25.026 1.00 94.19 110 GLU A N 1
ATOM 890 C CA . GLU A 1 110 ? -8.430 -1.111 25.063 1.00 94.19 110 GLU A CA 1
ATOM 891 C C . GLU A 1 110 ? -8.101 -1.726 23.695 1.00 94.19 110 GLU A C 1
ATOM 893 O O . GLU A 1 110 ? -8.969 -1.876 22.831 1.00 94.19 110 GLU A O 1
ATOM 898 N N . LYS A 1 111 ? -6.827 -2.091 23.491 1.00 95.75 111 LYS A N 1
ATOM 899 C CA . LYS A 1 111 ? -6.370 -2.691 22.234 1.00 95.75 111 LYS A CA 1
ATOM 900 C C . LYS A 1 111 ? -7.139 -4.005 21.983 1.00 95.75 111 LYS A C 1
ATOM 902 O O . LYS A 1 111 ? -6.984 -4.940 22.764 1.00 95.75 111 LYS A O 1
ATOM 907 N N . PRO A 1 112 ? -7.930 -4.109 20.899 1.00 95.44 112 PRO A N 1
ATOM 908 C CA . PRO A 1 112 ? -8.895 -5.200 20.725 1.00 95.44 112 PRO A CA 1
ATOM 909 C C . PRO A 1 112 ? -8.280 -6.505 20.194 1.00 95.44 112 PRO A C 1
ATOM 911 O O . PRO A 1 112 ? -8.871 -7.568 20.355 1.00 95.44 112 PRO A O 1
ATOM 914 N N . ALA A 1 113 ? -7.135 -6.426 19.510 1.00 95.12 113 ALA A N 1
ATOM 915 C CA . ALA A 1 113 ? -6.453 -7.549 18.866 1.00 95.12 113 ALA A CA 1
ATOM 916 C C . ALA A 1 113 ? -4.989 -7.187 18.581 1.00 95.12 113 ALA A C 1
ATOM 918 O O . ALA A 1 113 ? -4.663 -6.006 18.463 1.00 95.12 113 ALA A O 1
ATOM 919 N N . ASP A 1 114 ? -4.110 -8.176 18.409 1.00 95.25 114 ASP A N 1
ATOM 920 C CA . ASP A 1 114 ? -2.674 -7.946 18.185 1.00 95.25 114 ASP A CA 1
ATOM 921 C C . ASP A 1 114 ? -2.378 -7.132 16.920 1.00 95.25 114 ASP A C 1
ATOM 923 O O . ASP A 1 114 ? -1.533 -6.232 16.957 1.00 95.25 114 ASP A O 1
ATOM 927 N N . ASN A 1 115 ? -3.121 -7.396 15.841 1.00 95.19 115 ASN A N 1
ATOM 928 C CA . ASN A 1 115 ? -3.028 -6.692 14.561 1.00 95.19 115 ASN A CA 1
ATOM 929 C C . ASN A 1 115 ? -3.782 -5.349 14.539 1.00 95.19 115 ASN A C 1
ATOM 931 O O . ASN A 1 115 ? -3.799 -4.682 13.505 1.00 95.19 115 ASN A O 1
ATOM 935 N N . ALA A 1 116 ? -4.408 -4.944 15.648 1.00 97.44 116 ALA A N 1
ATOM 936 C CA . ALA A 1 116 ? -5.087 -3.662 15.726 1.00 97.44 116 ALA A CA 1
ATOM 937 C C . ALA A 1 116 ? -4.081 -2.506 15.731 1.00 97.44 116 ALA A C 1
ATOM 939 O O . ALA A 1 116 ? -3.091 -2.514 16.471 1.00 97.44 116 ALA A O 1
ATOM 940 N N . LEU A 1 117 ? -4.377 -1.483 14.934 1.00 97.88 117 LEU A N 1
ATOM 941 C CA . LEU A 1 117 ? -3.564 -0.285 14.773 1.00 97.88 117 LEU A CA 1
ATOM 942 C C . LEU A 1 117 ? -4.264 0.900 15.425 1.00 97.88 117 LEU A C 1
ATOM 944 O O . LEU A 1 117 ? -5.468 1.094 15.250 1.00 97.88 117 LEU A O 1
ATOM 948 N N . LYS A 1 118 ? -3.506 1.697 16.178 1.00 97.56 118 LYS A N 1
ATOM 949 C CA . LYS A 1 118 ? -4.028 2.906 16.812 1.00 97.56 118 LYS A CA 1
ATOM 950 C C . LYS A 1 118 ? -4.258 3.983 15.756 1.00 97.56 118 LYS A C 1
ATOM 952 O O . LYS A 1 118 ? -3.372 4.235 14.941 1.00 97.56 118 LYS A O 1
ATOM 957 N N . VAL A 1 119 ? -5.415 4.638 15.790 1.00 97.00 119 VAL A N 1
ATOM 958 C CA . VAL A 1 119 ? -5.681 5.796 14.928 1.00 97.00 119 VAL A CA 1
ATOM 959 C C . VAL A 1 119 ? -4.895 7.001 15.472 1.00 97.00 119 VAL A C 1
ATOM 961 O O . VAL A 1 119 ? -5.053 7.329 16.655 1.00 97.00 119 VAL A O 1
ATOM 964 N N . PRO A 1 120 ? -4.042 7.661 14.661 1.00 94.94 120 PRO A N 1
ATOM 965 C CA . PRO A 1 120 ? -3.317 8.861 15.071 1.00 94.94 120 PRO A CA 1
ATOM 966 C C . PRO A 1 120 ? -4.241 9.936 15.641 1.00 94.94 120 PRO A C 1
ATOM 968 O O . PRO A 1 120 ? -5.390 10.051 15.228 1.00 94.94 120 PRO A O 1
ATOM 971 N N . GLU A 1 121 ? -3.727 10.711 16.597 1.00 91.19 121 GLU A N 1
ATOM 972 C CA . GLU A 1 121 ? -4.437 11.838 17.230 1.00 91.19 121 GLU A CA 1
ATOM 973 C C . GLU A 1 121 ? -5.731 11.470 17.980 1.00 91.19 121 GLU A C 1
ATOM 975 O O . GLU A 1 121 ? -6.490 12.344 18.393 1.00 91.19 121 GLU A O 1
ATOM 980 N N . THR A 1 122 ? -5.963 10.179 18.226 1.00 93.12 122 THR A N 1
ATOM 981 C CA . THR A 1 122 ? -7.066 9.696 19.062 1.00 93.12 122 THR A CA 1
ATOM 982 C C . THR A 1 122 ? -6.546 9.095 20.364 1.00 93.12 122 THR A C 1
ATOM 984 O O . THR A 1 122 ? -5.444 8.536 20.423 1.00 93.12 122 THR A O 1
ATOM 987 N N . GLU A 1 123 ? -7.337 9.200 21.431 1.00 91.31 123 GLU A N 1
ATOM 988 C CA . GLU A 1 123 ? -6.955 8.640 22.728 1.00 91.31 123 GLU A CA 1
ATOM 989 C C . GLU A 1 123 ? -7.032 7.107 22.715 1.00 91.31 123 GLU A C 1
ATOM 991 O O . GLU A 1 123 ? -6.057 6.444 23.088 1.00 91.31 123 GLU A O 1
ATOM 996 N N . ASP A 1 124 ? -8.141 6.557 22.216 1.00 93.69 124 ASP A N 1
ATOM 997 C CA . ASP A 1 124 ? -8.525 5.154 22.377 1.00 93.69 124 ASP A CA 1
ATOM 998 C C . ASP A 1 124 ? -9.146 4.515 21.119 1.00 93.69 124 ASP A C 1
ATOM 1000 O O . ASP A 1 124 ? -9.772 3.462 21.223 1.00 93.69 124 ASP A O 1
ATOM 1004 N N . GLU A 1 125 ? -9.004 5.115 19.930 1.00 97.38 125 GLU A N 1
ATOM 1005 C CA . GLU A 1 125 ? -9.561 4.529 18.705 1.00 97.38 125 GLU A CA 1
ATOM 1006 C C . GLU A 1 125 ? -8.575 3.576 18.018 1.00 97.38 125 GLU A C 1
ATOM 1008 O O . GLU A 1 125 ? -7.394 3.878 17.815 1.00 97.38 125 GLU A O 1
ATOM 1013 N N . TRP A 1 126 ? -9.099 2.427 17.594 1.00 98.19 126 TRP A N 1
ATOM 1014 C CA . TRP A 1 126 ? -8.346 1.372 16.923 1.00 98.19 126 TRP A CA 1
ATOM 1015 C C . TRP A 1 126 ? -9.024 0.966 15.620 1.00 98.19 126 TRP A C 1
ATOM 1017 O O . TRP A 1 126 ? -10.254 0.958 15.522 1.00 98.19 126 TRP A O 1
ATOM 1027 N N . ILE A 1 127 ? -8.216 0.573 14.640 1.00 98.44 127 ILE A N 1
ATOM 1028 C CA . ILE A 1 127 ? -8.667 -0.113 13.432 1.00 98.44 127 ILE A CA 1
ATOM 1029 C C . ILE A 1 127 ? -8.106 -1.529 13.402 1.00 98.44 127 ILE A C 1
ATOM 1031 O O . ILE A 1 127 ? -6.944 -1.755 13.734 1.00 98.44 127 ILE A O 1
ATOM 1035 N N . ILE A 1 128 ? -8.931 -2.483 12.993 1.00 98.50 128 ILE A N 1
ATOM 1036 C CA . ILE A 1 128 ? -8.550 -3.882 12.822 1.00 98.50 128 ILE A CA 1
ATOM 1037 C C . ILE A 1 128 ? -8.592 -4.171 11.318 1.00 98.50 128 ILE A C 1
ATOM 1039 O O . ILE A 1 128 ? -9.673 -4.062 10.727 1.00 98.50 128 ILE A O 1
ATOM 1043 N N . PRO A 1 129 ? -7.448 -4.475 10.679 1.00 98.56 129 PRO A N 1
ATOM 1044 C CA . PRO A 1 129 ? -7.413 -4.862 9.274 1.00 98.56 129 PRO A CA 1
ATOM 1045 C C . PRO A 1 129 ? -8.201 -6.152 9.023 1.00 98.56 129 PRO A C 1
ATOM 1047 O O . PRO A 1 129 ? -8.094 -7.111 9.788 1.00 98.56 129 PRO A O 1
ATOM 1050 N N . SER A 1 130 ? -8.977 -6.176 7.940 1.00 98.56 130 SER A N 1
ATOM 1051 C CA . SER A 1 130 ? -9.498 -7.420 7.362 1.00 98.56 130 SER A CA 1
ATOM 1052 C C . SER A 1 130 ? -8.390 -8.222 6.669 1.00 98.56 130 SER A C 1
ATOM 1054 O O . SER A 1 130 ? -7.303 -7.708 6.397 1.00 98.56 130 SER A O 1
ATOM 1056 N N . GLU A 1 131 ? -8.694 -9.468 6.306 1.00 98.31 131 GLU A N 1
ATOM 1057 C CA . GLU A 1 131 ? -7.801 -10.297 5.487 1.00 98.31 131 GLU A CA 1
ATOM 1058 C C . GLU A 1 131 ? -7.472 -9.631 4.140 1.00 98.31 131 GLU A C 1
ATOM 1060 O O . GLU A 1 131 ? -6.321 -9.643 3.707 1.00 98.31 131 GLU A O 1
ATOM 1065 N N . GLU A 1 132 ? -8.450 -8.974 3.509 1.00 98.62 132 GLU A N 1
ATOM 1066 C CA . GLU A 1 132 ? -8.254 -8.234 2.258 1.00 98.62 132 GLU A CA 1
ATOM 1067 C C . GLU A 1 132 ? -7.315 -7.031 2.441 1.00 98.62 132 GLU A C 1
ATOM 1069 O O . GLU A 1 132 ? -6.457 -6.791 1.589 1.00 98.62 132 GLU A O 1
ATOM 1074 N N . ALA A 1 133 ? -7.414 -6.305 3.566 1.00 98.69 133 ALA A N 1
ATOM 1075 C CA . ALA A 1 133 ? -6.463 -5.242 3.901 1.00 98.69 133 ALA A CA 1
ATOM 1076 C C . ALA A 1 133 ? -5.045 -5.792 4.077 1.00 98.69 133 ALA A C 1
ATOM 1078 O O . ALA A 1 133 ? -4.097 -5.240 3.519 1.00 98.69 133 ALA A O 1
ATOM 1079 N N . ASP A 1 134 ? -4.891 -6.867 4.853 1.00 98.69 134 ASP A N 1
ATOM 1080 C CA . ASP A 1 134 ? -3.595 -7.507 5.084 1.00 98.69 134 ASP A CA 1
ATOM 1081 C C . ASP A 1 134 ? -2.975 -8.017 3.778 1.00 98.69 134 ASP A C 1
ATOM 1083 O O . ASP A 1 134 ? -1.784 -7.809 3.535 1.00 98.69 134 ASP A O 1
ATOM 1087 N N . ALA A 1 135 ? -3.780 -8.633 2.911 1.00 98.81 135 ALA A N 1
ATOM 1088 C CA . ALA A 1 135 ? -3.345 -9.099 1.604 1.00 98.81 135 ALA A CA 1
ATOM 1089 C C . ALA A 1 135 ? -2.904 -7.934 0.709 1.00 98.81 135 ALA A C 1
ATOM 1091 O O . ALA A 1 135 ? -1.808 -7.969 0.146 1.00 98.81 135 ALA A O 1
ATOM 1092 N N . LEU A 1 136 ? -3.709 -6.869 0.617 1.00 98.81 136 LEU A N 1
ATOM 1093 C CA . LEU A 1 136 ? -3.375 -5.682 -0.171 1.00 98.81 136 LEU A CA 1
ATOM 1094 C C . LEU A 1 136 ? -2.056 -5.052 0.295 1.00 98.81 136 LEU A C 1
ATOM 1096 O O . LEU A 1 136 ? -1.199 -4.747 -0.533 1.00 98.81 136 LEU A O 1
ATOM 1100 N N . VAL A 1 137 ? -1.852 -4.908 1.607 1.00 98.75 137 VAL A N 1
ATOM 1101 C CA . VAL A 1 137 ? -0.592 -4.379 2.146 1.00 98.75 137 VAL A CA 1
ATOM 1102 C C . VAL A 1 137 ? 0.578 -5.325 1.872 1.00 98.75 137 VAL A C 1
ATOM 1104 O O . VAL A 1 137 ? 1.655 -4.857 1.505 1.00 98.75 137 VAL A O 1
ATOM 1107 N N . ALA A 1 138 ? 0.383 -6.643 1.964 1.00 98.69 138 ALA A N 1
ATOM 1108 C CA . ALA A 1 138 ? 1.414 -7.614 1.598 1.00 98.69 138 ALA A CA 1
ATOM 1109 C C . ALA A 1 138 ? 1.844 -7.474 0.127 1.00 98.69 138 ALA A C 1
ATOM 1111 O O . ALA A 1 138 ? 3.040 -7.512 -0.162 1.00 98.69 138 ALA A O 1
ATOM 1112 N N . TYR A 1 139 ? 0.897 -7.257 -0.791 1.00 98.50 139 TYR A N 1
ATOM 1113 C CA . TYR A 1 139 ? 1.201 -6.974 -2.195 1.00 98.50 139 TYR A CA 1
ATOM 1114 C C . TYR A 1 139 ? 1.976 -5.661 -2.365 1.00 98.50 139 TYR A C 1
ATOM 1116 O O . TYR A 1 139 ? 3.024 -5.657 -3.005 1.00 98.50 139 TYR A O 1
ATOM 1124 N N . LEU A 1 140 ? 1.527 -4.562 -1.746 1.00 98.50 140 LEU A N 1
ATOM 1125 C CA . LEU A 1 140 ? 2.221 -3.268 -1.823 1.00 98.50 140 LEU A CA 1
ATOM 1126 C C . LEU A 1 140 ? 3.659 -3.353 -1.288 1.00 98.50 140 LEU A C 1
ATOM 1128 O O . LEU A 1 140 ? 4.582 -2.814 -1.896 1.00 98.50 140 LEU A O 1
ATOM 1132 N N . LEU A 1 141 ? 3.873 -4.077 -0.189 1.00 98.19 141 LEU A N 1
ATOM 1133 C CA . LEU A 1 141 ? 5.204 -4.312 0.375 1.00 98.19 141 LEU A CA 1
ATOM 1134 C C . LEU A 1 141 ? 6.076 -5.229 -0.495 1.00 98.19 141 LEU A C 1
ATOM 1136 O O . LEU A 1 141 ? 7.303 -5.155 -0.404 1.00 98.19 141 LEU A O 1
ATOM 1140 N N . ALA A 1 142 ? 5.475 -6.072 -1.337 1.00 96.81 142 ALA A N 1
ATOM 1141 C CA . ALA A 1 142 ? 6.191 -6.904 -2.301 1.00 96.81 142 ALA A CA 1
ATOM 1142 C C . ALA A 1 142 ? 6.650 -6.122 -3.545 1.00 96.81 142 ALA A C 1
ATOM 1144 O O . ALA A 1 142 ? 7.548 -6.582 -4.249 1.00 96.81 142 ALA A O 1
ATOM 1145 N N . LEU A 1 143 ? 6.091 -4.933 -3.811 1.00 96.19 143 LEU A N 1
ATOM 1146 C CA . LEU A 1 143 ? 6.506 -4.073 -4.923 1.00 96.19 143 LEU A CA 1
ATOM 1147 C C . LEU A 1 143 ? 7.882 -3.442 -4.651 1.00 96.19 143 LEU A C 1
ATOM 1149 O O . LEU A 1 143 ? 7.998 -2.319 -4.147 1.00 96.19 143 LEU A O 1
ATOM 1153 N N . LYS A 1 144 ? 8.921 -4.219 -4.975 1.00 94.12 144 LYS A N 1
ATOM 1154 C CA . LYS A 1 144 ? 10.352 -3.908 -4.852 1.00 94.12 144 LYS A CA 1
ATOM 1155 C C . LYS A 1 144 ? 11.071 -4.308 -6.144 1.00 94.12 144 LYS A C 1
ATOM 1157 O O . LYS A 1 144 ? 11.567 -5.424 -6.290 1.00 94.12 144 LYS A O 1
ATOM 1162 N N . ARG A 1 145 ? 11.044 -3.419 -7.135 1.00 90.44 145 ARG A N 1
ATOM 1163 C CA . ARG A 1 145 ? 11.648 -3.575 -8.476 1.00 90.44 145 ARG A CA 1
ATOM 1164 C C . ARG A 1 145 ? 12.922 -2.736 -8.612 1.00 90.44 145 ARG A C 1
ATOM 1166 O O . ARG A 1 145 ? 13.279 -2.288 -9.695 1.00 90.44 145 ARG A O 1
ATOM 1173 N N . ASP A 1 146 ? 13.586 -2.503 -7.491 1.00 83.12 146 ASP A N 1
ATOM 1174 C CA . ASP A 1 146 ? 14.761 -1.653 -7.340 1.00 83.12 146 ASP A CA 1
ATOM 1175 C C . ASP A 1 146 ? 16.073 -2.392 -7.616 1.00 83.12 146 ASP A C 1
ATOM 1177 O O . ASP A 1 146 ? 17.057 -1.760 -7.987 1.00 83.12 146 ASP A O 1
ATOM 1181 N N . ALA A 1 147 ? 16.090 -3.722 -7.496 1.00 81.06 147 ALA A N 1
ATOM 1182 C CA . ALA A 1 147 ? 17.255 -4.521 -7.859 1.00 81.06 147 ALA A CA 1
ATOM 1183 C C . ALA A 1 147 ? 17.623 -4.323 -9.337 1.00 81.06 147 ALA A C 1
ATOM 1185 O O . ALA A 1 147 ? 16.753 -4.418 -10.212 1.00 81.06 147 ALA A O 1
ATOM 1186 N N . GLU A 1 148 ? 18.912 -4.104 -9.607 1.00 76.06 148 GLU A N 1
ATOM 1187 C CA . GLU A 1 148 ? 19.440 -4.077 -10.971 1.00 76.06 148 GLU A CA 1
ATOM 1188 C C . GLU A 1 148 ? 19.056 -5.373 -11.699 1.00 76.06 148 GLU A C 1
ATOM 1190 O O . GLU A 1 148 ? 19.202 -6.472 -11.138 1.00 76.06 148 GLU A O 1
ATOM 1195 N N . PRO A 1 149 ? 18.499 -5.275 -12.916 1.00 69.31 149 PRO A N 1
ATOM 1196 C CA . PRO A 1 149 ? 18.205 -6.456 -13.687 1.00 69.31 149 PRO A CA 1
ATOM 1197 C C . PRO A 1 149 ? 19.522 -7.130 -14.090 1.00 69.31 149 PRO A C 1
ATOM 1199 O O . PRO A 1 149 ? 20.534 -6.454 -14.280 1.00 69.31 149 PRO A O 1
ATOM 1202 N N . PRO A 1 150 ? 19.536 -8.468 -14.203 1.00 67.06 150 PRO A N 1
ATOM 1203 C CA . PRO A 1 150 ? 20.713 -9.166 -14.698 1.00 67.06 150 PRO A CA 1
ATOM 1204 C C . PRO A 1 150 ? 21.096 -8.606 -16.071 1.00 67.06 150 PRO A C 1
ATOM 1206 O O . PRO A 1 150 ? 20.216 -8.374 -16.904 1.00 67.06 150 PRO A O 1
ATOM 1209 N N . ASP A 1 151 ? 22.395 -8.382 -16.288 1.00 64.69 151 ASP A N 1
ATOM 1210 C CA . ASP A 1 151 ? 22.881 -7.857 -17.560 1.00 64.69 151 ASP A CA 1
ATOM 1211 C C . ASP A 1 151 ? 22.439 -8.791 -18.701 1.00 64.69 151 ASP A C 1
ATOM 1213 O O . ASP A 1 151 ? 22.753 -9.987 -18.664 1.00 64.69 151 ASP A O 1
ATOM 1217 N N . PRO A 1 152 ? 21.701 -8.290 -19.709 1.00 57.00 152 PRO A N 1
ATOM 1218 C CA . PRO A 1 152 ? 21.205 -9.125 -20.796 1.00 57.00 152 PRO A CA 1
ATOM 1219 C C . PRO A 1 152 ? 22.321 -9.768 -21.638 1.00 57.00 152 PRO A C 1
ATOM 1221 O O . PRO A 1 152 ? 22.030 -10.722 -22.357 1.00 57.00 152 PRO A O 1
ATOM 1224 N N . ALA A 1 153 ? 23.570 -9.287 -21.553 1.00 60.94 153 ALA A N 1
ATOM 1225 C CA . ALA A 1 153 ? 24.730 -9.866 -22.233 1.00 60.94 153 ALA A CA 1
ATOM 1226 C C . ALA A 1 153 ? 25.578 -10.805 -21.345 1.00 60.94 153 ALA A C 1
ATOM 1228 O O . ALA A 1 153 ? 26.446 -11.507 -21.862 1.00 60.94 153 ALA A O 1
ATOM 1229 N N . GLY A 1 154 ? 25.320 -10.880 -20.033 1.00 51.47 154 GLY A N 1
ATOM 1230 C CA . GLY A 1 154 ? 26.151 -11.628 -19.082 1.00 51.47 154 GLY A CA 1
ATOM 1231 C C . GLY A 1 154 ? 27.534 -11.010 -18.834 1.00 51.47 154 GLY A C 1
ATOM 1232 O O . GLY A 1 154 ? 28.370 -11.632 -18.175 1.00 51.47 154 GLY A O 1
ATOM 1233 N N . GLU A 1 155 ? 27.781 -9.800 -19.325 1.00 49.00 155 GLU A N 1
ATOM 1234 C CA . GLU A 1 155 ? 29.013 -9.055 -19.125 1.00 49.00 155 GLU A CA 1
ATOM 1235 C C . GLU A 1 155 ? 28.795 -8.077 -17.969 1.00 49.00 155 GLU A C 1
ATOM 1237 O O . GLU A 1 155 ? 27.894 -7.237 -17.968 1.00 49.00 155 GLU A O 1
ATOM 1242 N N . LYS A 1 156 ? 29.628 -8.174 -16.928 1.00 45.66 156 LYS A N 1
ATOM 1243 C CA . LYS A 1 156 ? 29.713 -7.075 -15.967 1.00 45.66 156 LYS A CA 1
ATOM 1244 C C . LYS A 1 156 ? 30.069 -5.830 -16.772 1.00 45.66 156 LYS A C 1
ATOM 1246 O O . LYS A 1 156 ? 31.084 -5.827 -17.461 1.00 45.66 156 LYS A O 1
ATOM 1251 N N . ARG A 1 157 ? 29.232 -4.794 -16.710 1.00 51.12 157 ARG A N 1
ATOM 1252 C CA . ARG A 1 157 ? 29.644 -3.469 -17.167 1.00 51.12 157 ARG A CA 1
ATOM 1253 C C . ARG A 1 157 ? 30.753 -3.023 -16.225 1.00 51.12 157 ARG A C 1
ATOM 1255 O O . ARG A 1 157 ? 30.478 -2.648 -15.090 1.00 51.12 157 ARG A O 1
ATOM 1262 N N . ASP A 1 158 ? 31.989 -3.197 -16.673 1.00 41.47 158 ASP A N 1
ATOM 1263 C CA . ASP A 1 158 ? 33.159 -2.643 -16.015 1.00 41.47 158 ASP A CA 1
ATOM 1264 C C . ASP A 1 158 ? 33.075 -1.112 -16.132 1.00 41.47 158 ASP A C 1
ATOM 1266 O O . ASP A 1 158 ? 33.157 -0.566 -17.234 1.00 41.47 158 ASP A O 1
ATOM 1270 N N . GLU A 1 159 ? 32.901 -0.439 -14.995 1.00 38.72 159 GLU A N 1
ATOM 1271 C CA . GLU A 1 159 ? 33.325 0.949 -14.766 1.00 38.72 159 GLU A CA 1
ATOM 1272 C C . GLU A 1 159 ? 34.197 1.006 -13.507 1.00 38.72 159 GLU A C 1
ATOM 1274 O O . GLU A 1 159 ? 33.802 0.409 -12.475 1.00 38.72 159 GLU A O 1
#

Secondary structure (DSSP, 8-state):
---PPPHHHHHHHHHHHHTTGGGT----PPPTTT-SGGGGT--SPP-GGGGTT-SS----S--SS---TTHHHH---HHHHHHHHH-GGGT-TT--PPP-GGGEEEEESS--STT-EEPTT-SSEEEEE-HHHHHHHHHHHH----SPPPPTTS-----

Foldseek 3Di:
DADADDPLLVLLVVLCVVVPVLQAAFLFQADVVVDDSVVVVVADGDDPVLCPNPVVNSRHDHHNDYHLLAQLVVPVDLLVQLLCQQPVCLPPVPDPDDHPVVQWDKDFDDQPDPQWHDRPPDDTIIIHGHSNSSSNSSNSNSSRRNDDDQDPVNDDPDD

Radius of gyration: 17.39 Å; chains: 1; bounding box: 48×34×47 Å

pLDDT: mean 91.92, std 11.69, range [38.72, 98.81]